Protein AF-A0AAV9Z5F2-F1 (afdb_monomer)

Secondary structure (DSSP, 8-state):
-HHHHHHHHHHHHHHHHHHH-EEEE-TTS-EEEE----------HHHHHHHTTB-GGGSSS--SSB---GGGTT-SS----B--HHHHHHHHHHHHT-SSHHHHHHHHHTTTB--PPPP----

Radius of gyration: 19.7 Å; Cα contacts (8 Å, |Δi|>4): 121; chains: 1; bounding box: 50×32×52 Å

Sequence (123 aa):
EIYQQVLEIIFEIIWRKASTGERVECGDAVDRILYPGFLIESLDFEEAWNFTCCRAGRAKHPCPRCLVSQDMLDSLQQLFPLRTTATMRAAINRARSAPNATQREKVLMDFGLHKRRRGSEAG

Organism: NCBI:txid2862362

Structure (mmCIF, N/CA/C/O backbone):
data_AF-A0AAV9Z5F2-F1
#
_entry.id   AF-A0AAV9Z5F2-F1
#
loop_
_atom_site.group_PDB
_atom_site.id
_atom_site.type_symbol
_atom_site.label_atom_id
_atom_site.label_alt_id
_atom_site.label_comp_id
_atom_site.label_asym_id
_atom_site.label_entity_id
_atom_site.label_seq_id
_atom_site.pdbx_PDB_ins_code
_atom_site.Cartn_x
_atom_site.Cartn_y
_atom_site.Cartn_z
_atom_site.occupancy
_atom_site.B_iso_or_equiv
_atom_site.auth_seq_id
_atom_site.auth_comp_id
_atom_site.auth_asym_id
_atom_site.auth_atom_id
_atom_site.pdbx_PDB_model_num
ATOM 1 N N . GLU A 1 1 ? 23.683 -7.563 0.898 1.00 50.72 1 GLU A N 1
ATOM 2 C CA . GLU A 1 1 ? 24.403 -8.033 -0.305 1.00 50.72 1 GLU A CA 1
ATOM 3 C C . GLU A 1 1 ? 23.732 -9.200 -1.023 1.00 50.72 1 GLU A C 1
ATOM 5 O O . GLU A 1 1 ? 23.238 -8.955 -2.111 1.00 50.72 1 GLU A O 1
ATOM 10 N N . ILE A 1 2 ? 23.602 -10.407 -0.449 1.00 57.78 2 ILE A N 1
ATOM 11 C CA . ILE A 1 2 ? 23.044 -11.580 -1.176 1.00 57.78 2 ILE A CA 1
ATOM 12 C C . ILE A 1 2 ? 21.650 -11.315 -1.782 1.00 57.78 2 ILE A C 1
ATOM 14 O O . ILE A 1 2 ? 21.397 -11.648 -2.934 1.00 57.78 2 ILE A O 1
ATOM 18 N N . TYR A 1 3 ? 20.749 -10.655 -1.047 1.00 42.38 3 TYR A N 1
ATOM 19 C CA . TYR A 1 3 ? 19.412 -10.331 -1.563 1.00 42.38 3 TYR A CA 1
ATOM 20 C C . TYR A 1 3 ? 19.433 -9.349 -2.744 1.00 42.38 3 TYR A C 1
ATOM 22 O O . TYR A 1 3 ? 18.638 -9.506 -3.660 1.00 42.38 3 TYR A O 1
ATOM 30 N N . GLN A 1 4 ? 20.346 -8.371 -2.760 1.00 51.53 4 GLN A N 1
ATOM 31 C CA . GLN A 1 4 ? 20.492 -7.447 -3.895 1.00 51.53 4 GLN A CA 1
ATOM 32 C C . GLN A 1 4 ? 21.038 -8.167 -5.132 1.00 51.53 4 GLN A C 1
ATOM 34 O O . GLN A 1 4 ? 20.516 -7.961 -6.220 1.00 51.53 4 GLN A O 1
ATOM 39 N N . GLN A 1 5 ? 21.987 -9.088 -4.952 1.00 65.62 5 GLN A N 1
ATOM 40 C CA . GLN A 1 5 ? 22.530 -9.907 -6.042 1.00 65.62 5 GLN A CA 1
ATOM 41 C C . GLN A 1 5 ? 21.468 -10.827 -6.667 1.00 65.62 5 GLN A C 1
ATOM 43 O O . GLN A 1 5 ? 21.428 -11.013 -7.878 1.00 65.62 5 GLN A O 1
ATOM 48 N N . VAL A 1 6 ? 20.550 -11.374 -5.862 1.00 72.38 6 VAL A N 1
ATOM 49 C CA . VAL A 1 6 ? 19.424 -12.170 -6.381 1.00 72.38 6 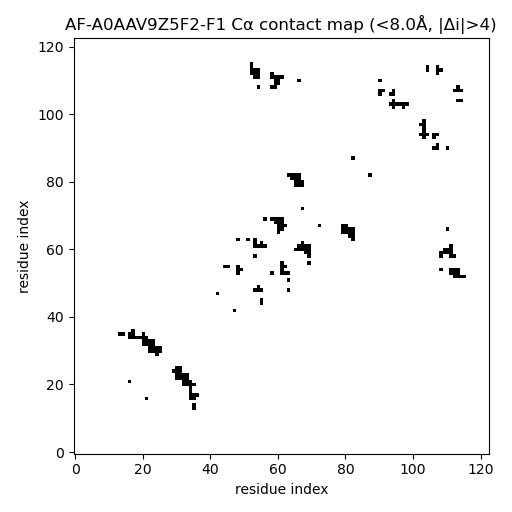VAL A CA 1
ATOM 50 C C . VAL A 1 6 ? 18.440 -11.303 -7.178 1.00 72.38 6 VAL A C 1
ATOM 52 O O . VAL A 1 6 ? 17.910 -11.756 -8.192 1.00 72.38 6 VAL A O 1
ATOM 55 N N . LEU A 1 7 ? 18.207 -10.053 -6.761 1.00 70.56 7 LEU A N 1
ATOM 56 C CA . LEU A 1 7 ? 17.336 -9.129 -7.495 1.00 70.56 7 LEU A CA 1
ATOM 57 C C . LEU A 1 7 ? 17.913 -8.742 -8.861 1.00 70.56 7 LEU A C 1
ATOM 59 O O . LEU A 1 7 ? 17.136 -8.590 -9.801 1.00 70.56 7 LEU A O 1
ATOM 63 N N . GLU A 1 8 ? 19.237 -8.633 -8.996 1.00 71.62 8 GLU A N 1
ATOM 64 C CA . GLU A 1 8 ? 19.891 -8.399 -10.293 1.00 71.62 8 GLU A CA 1
ATOM 65 C C . GLU A 1 8 ? 19.570 -9.517 -11.292 1.00 71.62 8 GLU A C 1
ATOM 67 O O . GLU A 1 8 ? 19.184 -9.232 -12.423 1.00 71.62 8 GLU A O 1
ATOM 72 N N . ILE A 1 9 ? 19.623 -10.779 -10.852 1.00 81.94 9 ILE A N 1
ATOM 73 C CA . ILE A 1 9 ? 19.295 -11.940 -11.694 1.00 81.94 9 ILE A CA 1
ATOM 74 C C . ILE A 1 9 ? 17.803 -11.955 -12.049 1.00 81.94 9 ILE A C 1
ATOM 76 O O . ILE A 1 9 ? 17.431 -12.148 -13.204 1.00 81.94 9 ILE A O 1
ATOM 80 N N . ILE A 1 10 ? 16.924 -11.737 -11.064 1.00 79.56 10 ILE A N 1
ATOM 81 C CA . ILE A 1 10 ? 15.468 -11.769 -11.283 1.00 79.56 10 ILE A CA 1
ATOM 82 C C . ILE A 1 10 ? 15.027 -10.649 -12.236 1.00 79.56 10 ILE A C 1
ATOM 84 O O . ILE A 1 10 ? 14.129 -10.852 -13.057 1.00 79.56 10 ILE A O 1
ATOM 88 N N . PHE A 1 11 ? 15.638 -9.467 -12.136 1.00 80.69 11 PHE A N 1
ATOM 89 C CA . PHE A 1 11 ? 15.228 -8.293 -12.901 1.00 80.69 11 PHE A CA 1
ATOM 90 C C . PHE A 1 11 ? 16.047 -8.027 -14.165 1.00 80.69 11 PHE A C 1
ATOM 92 O O . PHE A 1 11 ? 15.700 -7.095 -14.888 1.00 80.69 11 PHE A O 1
ATOM 99 N N . GLU A 1 12 ? 17.040 -8.850 -14.505 1.00 81.75 12 GLU A N 1
ATOM 100 C CA . GLU A 1 12 ? 17.903 -8.676 -15.685 1.00 81.75 12 GLU A CA 1
ATOM 101 C C . GLU A 1 12 ? 17.107 -8.426 -16.982 1.00 81.75 12 GLU A C 1
ATOM 103 O O . GLU A 1 12 ? 17.364 -7.477 -17.728 1.00 81.75 12 GLU A O 1
ATOM 108 N N . ILE A 1 13 ? 16.073 -9.237 -17.230 1.00 79.94 13 ILE A N 1
ATOM 109 C CA . ILE A 1 13 ? 15.218 -9.118 -18.423 1.00 79.94 13 ILE A CA 1
ATOM 110 C C . ILE A 1 13 ? 14.511 -7.760 -18.460 1.00 79.94 13 ILE A C 1
ATOM 112 O O . ILE A 1 13 ? 14.362 -7.155 -19.525 1.00 79.94 13 ILE A O 1
ATOM 116 N N . ILE A 1 14 ? 14.069 -7.292 -17.295 1.00 78.38 14 ILE A N 1
ATOM 117 C CA . ILE A 1 14 ? 13.317 -6.051 -17.160 1.00 78.38 14 ILE A CA 1
ATOM 118 C C . ILE A 1 14 ? 14.259 -4.860 -17.289 1.00 78.38 14 ILE A C 1
ATOM 120 O O . ILE A 1 14 ? 13.924 -3.926 -18.002 1.00 78.38 14 ILE A O 1
ATOM 124 N N . TRP A 1 15 ? 15.463 -4.928 -16.719 1.00 81.88 15 TRP A N 1
ATOM 125 C CA . TRP A 1 15 ? 16.510 -3.919 -16.897 1.00 81.88 15 TRP A CA 1
ATOM 126 C C . TRP A 1 15 ? 16.907 -3.751 -18.362 1.00 81.88 15 TRP A C 1
ATOM 128 O O . TRP A 1 15 ? 17.017 -2.628 -18.852 1.00 81.88 15 TRP A O 1
ATOM 138 N N . ARG A 1 16 ? 17.062 -4.858 -19.097 1.00 82.75 16 ARG A N 1
ATOM 139 C CA . ARG A 1 16 ? 17.347 -4.804 -20.535 1.00 82.75 16 ARG A CA 1
ATOM 140 C C . ARG A 1 16 ? 16.220 -4.123 -21.306 1.00 82.75 16 ARG A C 1
ATOM 142 O O . ARG A 1 16 ? 16.478 -3.266 -22.140 1.00 82.75 16 ARG A O 1
ATOM 149 N N . LYS A 1 17 ? 14.965 -4.469 -21.015 1.00 84.50 17 LYS A N 1
ATOM 150 C CA . LYS A 1 17 ? 13.811 -3.816 -21.651 1.00 84.50 17 LYS A CA 1
ATOM 151 C C . LYS A 1 17 ? 13.671 -2.355 -21.219 1.00 84.50 17 LYS A C 1
ATOM 153 O O . LYS A 1 17 ? 13.264 -1.534 -22.029 1.00 84.50 17 LYS A O 1
ATOM 158 N N . ALA A 1 18 ? 14.046 -2.011 -19.989 1.00 84.44 18 ALA A N 1
ATOM 159 C CA . ALA A 1 18 ? 14.043 -0.643 -19.480 1.00 84.44 18 ALA A CA 1
ATOM 160 C C . ALA A 1 18 ? 15.024 0.262 -20.236 1.00 84.44 18 ALA A C 1
ATOM 162 O O . ALA A 1 18 ? 14.756 1.450 -20.380 1.00 84.44 18 ALA A O 1
ATOM 163 N N . SER A 1 19 ? 16.139 -0.284 -20.735 1.00 83.31 19 SER A N 1
ATOM 164 C CA . SER A 1 19 ? 17.129 0.477 -21.504 1.00 83.31 19 SER A CA 1
ATOM 165 C C . SER A 1 19 ? 16.845 0.501 -23.007 1.00 83.31 19 SER A C 1
ATOM 167 O O . SER A 1 19 ? 17.044 1.532 -23.644 1.00 83.31 19 SER A O 1
ATOM 169 N N . THR A 1 20 ? 16.352 -0.596 -23.589 1.00 89.12 20 THR A N 1
ATOM 170 C CA . THR A 1 20 ? 16.106 -0.676 -25.042 1.00 89.12 20 THR A CA 1
ATOM 171 C C . THR A 1 20 ? 14.680 -0.315 -25.451 1.00 89.12 20 THR A C 1
ATOM 173 O O . THR A 1 20 ? 14.435 -0.025 -26.620 1.00 89.12 20 THR A O 1
ATOM 176 N N . GLY A 1 21 ? 13.740 -0.341 -24.508 1.00 87.81 21 GLY A N 1
ATOM 177 C CA . GLY A 1 21 ? 12.308 -0.256 -24.769 1.00 87.81 21 GLY A CA 1
ATOM 178 C C . GLY A 1 21 ? 11.745 -1.536 -25.396 1.00 87.81 21 GLY A C 1
ATOM 179 O O . GLY A 1 21 ? 12.478 -2.418 -25.854 1.00 87.81 21 GLY A O 1
ATOM 180 N N . GLU A 1 22 ? 10.419 -1.642 -25.413 1.00 89.00 22 GLU A N 1
ATOM 181 C CA . GLU A 1 22 ? 9.668 -2.702 -26.085 1.00 89.00 22 GLU A CA 1
ATOM 182 C C . GLU A 1 22 ? 8.494 -2.111 -26.865 1.00 89.00 22 GLU A C 1
ATOM 184 O O . GLU A 1 22 ? 7.763 -1.264 -26.353 1.00 89.00 22 GLU A O 1
ATOM 189 N N . ARG A 1 23 ? 8.305 -2.560 -28.112 1.00 91.69 23 ARG A N 1
ATOM 190 C CA . ARG A 1 23 ? 7.144 -2.170 -28.916 1.00 91.69 23 ARG A CA 1
ATOM 191 C C . ARG A 1 23 ? 5.904 -2.885 -28.390 1.00 91.69 23 ARG A C 1
ATOM 193 O O . ARG A 1 23 ? 5.855 -4.113 -28.405 1.00 91.69 23 ARG A O 1
ATOM 200 N N . VAL A 1 24 ? 4.907 -2.115 -27.979 1.00 91.50 24 VAL A N 1
ATOM 201 C CA . VAL A 1 24 ? 3.636 -2.612 -27.456 1.00 91.50 24 VAL A CA 1
ATOM 202 C C . VAL A 1 24 ? 2.494 -1.939 -28.207 1.00 91.50 24 VAL A C 1
ATOM 204 O O . VAL A 1 24 ? 2.434 -0.709 -28.286 1.00 91.50 24 VAL A O 1
ATOM 207 N N . GLU A 1 25 ? 1.580 -2.756 -28.723 1.00 94.75 25 GLU A N 1
ATOM 208 C CA . GLU A 1 25 ? 0.298 -2.286 -29.239 1.00 94.75 25 GLU A CA 1
ATOM 209 C C . GLU A 1 25 ? -0.575 -1.877 -28.048 1.00 94.75 25 GLU A C 1
ATOM 211 O O . GLU A 1 25 ? -0.895 -2.683 -27.169 1.00 94.75 25 GLU A O 1
ATOM 216 N N . CYS A 1 26 ? -0.892 -0.588 -27.962 1.00 90.81 26 CYS A N 1
ATOM 217 C CA . CYS A 1 26 ? -1.672 -0.039 -26.861 1.00 90.81 26 CYS A CA 1
ATOM 218 C C . CYS A 1 26 ? -3.182 -0.242 -27.092 1.00 90.81 26 CYS A C 1
ATOM 220 O O . CYS A 1 26 ? -3.625 -0.551 -28.194 1.00 90.81 26 CYS A O 1
ATOM 222 N N . GLY A 1 27 ? -4.003 -0.028 -26.056 1.00 88.19 27 GLY A N 1
ATOM 223 C CA . GLY A 1 27 ? -5.464 -0.214 -26.135 1.00 88.19 27 GLY A CA 1
ATOM 224 C C . GLY A 1 27 ? -6.201 0.707 -27.121 1.00 88.19 27 GLY A C 1
ATOM 225 O O . GLY A 1 27 ? -7.389 0.519 -27.357 1.00 88.19 27 GLY A O 1
ATOM 226 N N . ASP A 1 28 ? -5.507 1.690 -27.691 1.00 93.94 28 ASP A N 1
ATOM 227 C CA . ASP A 1 28 ? -5.954 2.580 -28.764 1.00 93.94 28 ASP A CA 1
ATOM 228 C C . ASP A 1 28 ? -5.444 2.156 -30.158 1.00 93.94 28 ASP A C 1
ATOM 230 O O . ASP A 1 28 ? -5.524 2.945 -31.095 1.00 93.94 28 ASP A O 1
ATOM 234 N N . ALA A 1 29 ? -4.924 0.929 -30.299 1.00 92.06 29 ALA A N 1
ATOM 235 C CA . ALA A 1 29 ? -4.353 0.368 -31.531 1.00 92.06 29 ALA A CA 1
ATOM 236 C C . ALA A 1 29 ? -3.157 1.160 -32.099 1.00 92.06 29 ALA A C 1
ATOM 238 O O . ALA A 1 29 ? -2.831 1.065 -33.283 1.00 92.06 29 ALA A O 1
ATOM 239 N N . VAL A 1 30 ? -2.489 1.952 -31.255 1.00 94.69 30 VAL A N 1
ATOM 240 C CA . VAL A 1 30 ? -1.255 2.657 -31.607 1.00 94.69 30 VAL A CA 1
ATOM 241 C C . VAL A 1 30 ? -0.066 1.912 -31.014 1.00 94.69 30 VAL A C 1
ATOM 243 O O . VAL A 1 30 ? 0.004 1.682 -29.803 1.00 94.69 30 VAL A O 1
ATOM 246 N N . ASP A 1 31 ? 0.902 1.587 -31.865 1.00 94.88 31 ASP A N 1
ATOM 247 C CA . ASP A 1 31 ? 2.183 1.040 -31.432 1.00 94.88 31 ASP A CA 1
ATOM 248 C C . ASP A 1 31 ? 3.016 2.114 -30.734 1.00 94.88 31 ASP A C 1
ATOM 250 O O . ASP A 1 31 ? 3.303 3.176 -31.295 1.00 94.88 31 ASP A O 1
ATOM 254 N N . ARG A 1 32 ? 3.455 1.820 -29.510 1.00 93.25 32 ARG A N 1
ATOM 255 C CA . ARG A 1 32 ? 4.378 2.673 -28.755 1.00 93.25 32 ARG A CA 1
ATOM 256 C C . ARG A 1 32 ? 5.572 1.867 -28.275 1.00 93.25 32 ARG A C 1
ATOM 258 O O . ARG A 1 32 ? 5.457 0.677 -28.001 1.00 93.25 32 ARG A O 1
ATOM 265 N N . ILE A 1 33 ? 6.719 2.529 -28.149 1.00 93.44 33 ILE A N 1
ATOM 266 C CA . ILE A 1 33 ? 7.876 1.963 -27.454 1.00 93.44 33 ILE A CA 1
ATOM 267 C C . ILE A 1 33 ? 7.720 2.303 -25.975 1.00 93.44 33 ILE A C 1
ATOM 269 O O . ILE A 1 33 ? 7.757 3.473 -25.596 1.00 93.44 33 ILE A O 1
ATOM 273 N N . LEU A 1 34 ? 7.505 1.283 -25.149 1.00 88.88 34 LEU A N 1
ATOM 274 C CA . LEU A 1 34 ? 7.387 1.415 -23.704 1.00 88.88 34 LEU A CA 1
ATOM 275 C C . LEU A 1 34 ? 8.687 0.975 -23.039 1.00 88.88 34 LEU A C 1
ATOM 277 O O . LEU A 1 34 ? 9.240 -0.075 -23.360 1.00 88.88 34 LEU A O 1
ATOM 281 N N . TYR A 1 35 ? 9.149 1.767 -22.081 1.00 88.44 35 TYR A N 1
ATOM 282 C CA . TYR A 1 35 ? 10.313 1.459 -21.261 1.00 88.44 35 TYR A CA 1
ATOM 283 C C . TYR A 1 35 ? 9.802 1.039 -19.878 1.00 88.44 35 TYR A C 1
ATOM 285 O O . TYR A 1 35 ? 9.288 1.890 -19.147 1.00 88.44 35 TYR A O 1
ATOM 293 N N . PRO A 1 36 ? 9.850 -0.256 -19.513 1.00 81.12 36 PRO A N 1
ATOM 294 C CA . PRO A 1 36 ? 9.409 -0.694 -18.198 1.00 81.12 36 PRO A CA 1
ATOM 295 C C . PRO A 1 36 ? 10.315 -0.089 -17.124 1.00 81.12 36 PRO A C 1
ATOM 297 O O . PRO A 1 36 ? 11.510 -0.354 -17.091 1.00 81.12 36 PRO A O 1
ATOM 300 N N . GLY A 1 37 ? 9.741 0.718 -16.237 1.00 72.25 37 GLY A N 1
ATOM 301 C CA . GLY A 1 37 ? 10.417 1.251 -15.058 1.00 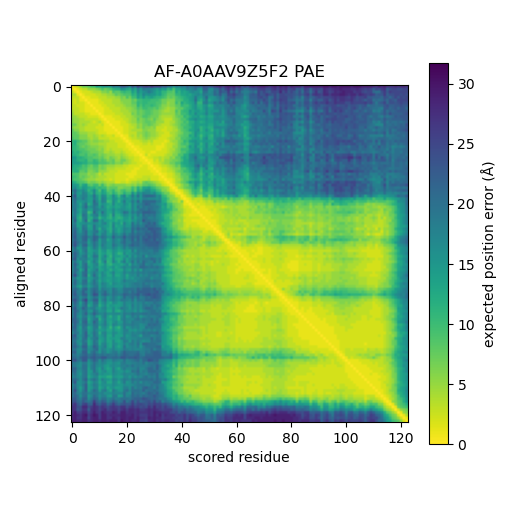72.25 37 GLY A CA 1
ATOM 302 C C . GLY A 1 37 ? 9.763 0.724 -13.788 1.00 72.25 37 GLY A C 1
ATOM 303 O O . GLY A 1 37 ? 8.536 0.656 -13.701 1.00 72.25 37 GLY A O 1
ATOM 304 N N . PHE A 1 38 ? 10.570 0.369 -12.789 1.00 67.19 38 PHE A N 1
ATOM 305 C CA . PHE A 1 38 ? 10.072 0.168 -11.433 1.00 67.19 38 PHE A CA 1
ATOM 306 C C . PHE A 1 38 ? 10.155 1.489 -10.680 1.00 67.19 38 PHE A C 1
ATOM 308 O O . PHE A 1 38 ? 11.246 1.991 -10.421 1.00 67.19 38 PHE A O 1
ATOM 315 N N . LEU A 1 39 ? 9.006 2.025 -10.282 1.00 57.59 39 LEU A N 1
ATOM 316 C CA . LEU A 1 39 ? 8.955 3.042 -9.241 1.00 57.59 39 LEU A CA 1
ATOM 317 C C . LEU A 1 39 ? 9.138 2.321 -7.901 1.00 57.59 39 LEU A C 1
ATOM 319 O O . LEU A 1 39 ? 8.171 1.889 -7.273 1.00 57.59 39 LEU A O 1
ATOM 323 N N . ILE A 1 40 ? 10.393 2.115 -7.492 1.00 62.81 40 ILE A N 1
ATOM 324 C CA . ILE A 1 40 ? 10.688 1.831 -6.085 1.00 62.81 40 ILE A CA 1
ATOM 325 C C . ILE A 1 40 ? 10.573 3.172 -5.379 1.00 62.81 40 ILE A C 1
ATOM 327 O O . ILE A 1 40 ? 11.532 3.931 -5.277 1.00 62.81 40 ILE A O 1
ATOM 331 N N . GLU A 1 41 ? 9.355 3.478 -4.960 1.00 59.34 41 GLU A N 1
ATOM 332 C CA . GLU A 1 41 ? 9.072 4.669 -4.185 1.00 59.34 41 GLU A CA 1
ATOM 333 C C . GLU A 1 41 ? 9.742 4.498 -2.812 1.00 59.34 41 GLU A C 1
ATOM 335 O O . GLU A 1 41 ? 9.243 3.786 -1.936 1.00 59.34 41 GLU A O 1
ATOM 340 N N . SER A 1 42 ? 10.925 5.098 -2.648 1.00 71.38 42 SER A N 1
ATOM 341 C CA . SER A 1 42 ? 11.621 5.227 -1.363 1.00 71.38 42 SER A CA 1
ATOM 342 C C . SER A 1 42 ? 10.928 6.305 -0.536 1.00 71.38 42 SER A C 1
ATOM 344 O O . SER A 1 42 ? 11.507 7.347 -0.240 1.00 71.38 42 SER A O 1
ATOM 346 N N . LEU A 1 43 ? 9.665 6.049 -0.217 1.00 74.75 43 LEU A N 1
ATOM 347 C CA . LEU A 1 43 ? 8.830 6.984 0.509 1.00 74.75 43 LEU A CA 1
ATOM 348 C C . LEU A 1 43 ? 9.290 7.036 1.953 1.00 74.75 43 LEU A C 1
ATOM 350 O O . LEU A 1 43 ? 9.428 5.995 2.611 1.00 74.75 43 LEU A O 1
ATOM 354 N N . ASP A 1 44 ? 9.467 8.248 2.460 1.00 81.00 44 ASP A N 1
ATOM 355 C CA . ASP A 1 44 ? 9.511 8.415 3.899 1.00 81.00 44 ASP A CA 1
ATOM 356 C C . ASP A 1 44 ? 8.147 8.049 4.519 1.00 81.00 44 ASP A C 1
ATOM 358 O O . ASP A 1 44 ? 7.165 7.719 3.840 1.00 81.00 44 ASP A O 1
ATOM 362 N N . PHE A 1 45 ? 8.075 8.059 5.848 1.00 74.56 45 PHE A N 1
ATOM 363 C CA . PHE A 1 45 ? 6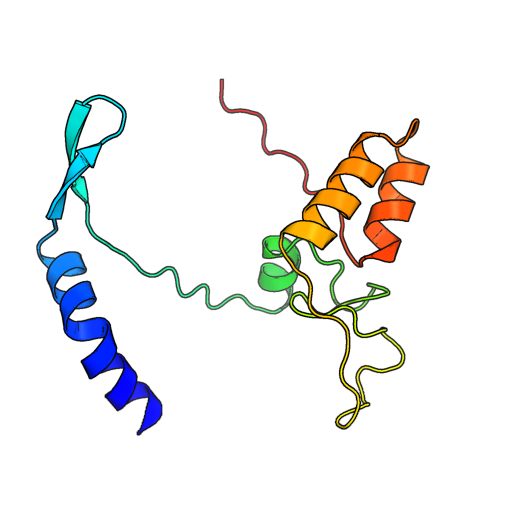.838 7.702 6.531 1.00 74.56 45 PHE A CA 1
ATOM 364 C C . PHE A 1 45 ? 5.654 8.570 6.081 1.00 74.56 45 PHE A C 1
ATOM 366 O O . PHE A 1 45 ? 4.555 8.031 5.918 1.00 74.56 45 PHE A O 1
ATOM 373 N N . GLU A 1 46 ? 5.862 9.877 5.880 1.00 77.44 46 GLU A N 1
ATOM 374 C CA . GLU A 1 46 ? 4.799 10.816 5.534 1.00 77.44 46 GLU A CA 1
ATOM 375 C C . GLU A 1 46 ? 4.242 10.562 4.138 1.00 77.44 46 GLU A C 1
ATOM 377 O O . GLU A 1 46 ? 3.026 10.460 3.923 1.00 77.44 46 GLU A O 1
ATOM 382 N N . GLU A 1 47 ? 5.148 10.386 3.193 1.00 76.81 47 GLU A N 1
ATOM 383 C CA . GLU A 1 47 ? 4.810 10.078 1.820 1.00 76.81 47 GLU A CA 1
ATOM 384 C C . GLU A 1 47 ? 4.140 8.700 1.710 1.00 76.81 47 GLU A C 1
ATOM 386 O O . GLU A 1 47 ? 3.144 8.552 0.998 1.00 76.81 47 GLU A O 1
ATOM 391 N N . ALA A 1 48 ? 4.591 7.703 2.479 1.00 78.00 48 ALA A N 1
ATOM 392 C CA . ALA A 1 48 ? 4.044 6.348 2.447 1.00 78.00 48 ALA A CA 1
ATOM 393 C C . ALA A 1 48 ? 2.585 6.281 2.92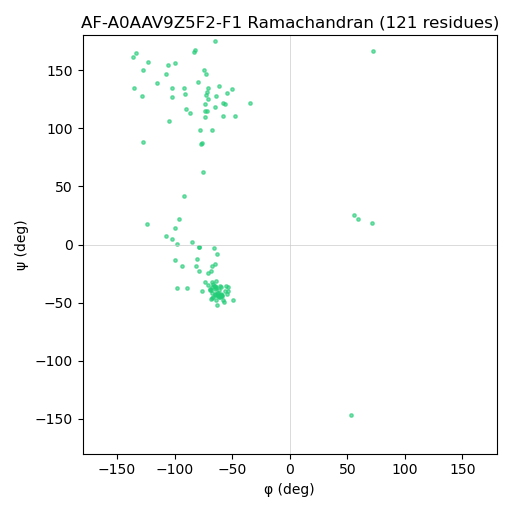0 1.00 78.00 48 ALA A C 1
ATOM 395 O O . ALA A 1 48 ? 1.752 5.592 2.310 1.00 78.00 48 ALA A O 1
ATOM 396 N N . TRP A 1 49 ? 2.227 6.988 3.999 1.00 79.69 49 TRP A N 1
ATOM 397 C CA . TRP A 1 49 ? 0.838 6.981 4.468 1.00 79.69 49 TRP A CA 1
ATOM 398 C C . TRP A 1 49 ? -0.081 7.801 3.557 1.00 79.69 49 TRP A C 1
ATOM 400 O O . TRP A 1 49 ? -1.235 7.407 3.357 1.00 79.69 49 TRP A O 1
ATOM 410 N N . ASN A 1 50 ? 0.428 8.873 2.941 1.00 78.12 50 ASN A N 1
ATOM 411 C CA . ASN A 1 50 ? -0.287 9.622 1.908 1.00 78.12 50 ASN A CA 1
ATOM 412 C C . ASN A 1 50 ? -0.540 8.759 0.662 1.00 78.12 50 ASN A C 1
ATOM 414 O O . ASN A 1 50 ? -1.676 8.668 0.187 1.00 78.12 50 ASN A O 1
ATOM 418 N N . PHE A 1 51 ? 0.489 8.064 0.172 1.00 79.12 51 PHE A N 1
ATOM 419 C CA . PHE A 1 51 ? 0.417 7.186 -0.997 1.00 79.12 51 PHE A CA 1
ATOM 420 C C . PHE A 1 51 ? -0.591 6.049 -0.800 1.00 79.12 51 PHE A C 1
ATOM 422 O O . PHE A 1 51 ? -1.437 5.782 -1.655 1.00 79.12 51 PHE A O 1
ATOM 429 N N . THR A 1 52 ? -0.566 5.420 0.376 1.00 81.44 52 THR A N 1
ATOM 430 C CA . THR A 1 52 ? -1.449 4.294 0.719 1.00 81.44 52 THR A CA 1
ATOM 431 C C . THR A 1 52 ? -2.824 4.716 1.242 1.00 81.44 52 THR A C 1
ATOM 433 O O . THR A 1 52 ? -3.637 3.858 1.593 1.00 81.44 52 THR A O 1
ATOM 436 N N . CYS A 1 53 ? -3.111 6.022 1.298 1.00 82.75 53 CYS A N 1
ATOM 437 C CA . CYS A 1 53 ? -4.337 6.584 1.871 1.00 82.75 53 CYS A CA 1
ATOM 438 C C . CYS A 1 53 ? -4.601 6.155 3.333 1.00 82.75 53 CYS A C 1
ATOM 440 O O . CYS A 1 53 ? -5.752 6.135 3.781 1.00 82.75 53 CYS A O 1
ATOM 442 N N . CYS A 1 54 ? -3.555 5.805 4.087 1.00 85.12 54 CYS A N 1
ATOM 443 C CA . CYS A 1 54 ? -3.640 5.446 5.505 1.00 85.12 54 CYS A CA 1
ATOM 444 C C . CYS A 1 54 ? -3.632 6.704 6.386 1.00 85.12 54 CYS A C 1
ATOM 446 O O . CYS A 1 54 ? -3.319 7.789 5.920 1.00 85.12 54 CYS A O 1
ATOM 448 N N . ARG A 1 55 ? -3.995 6.609 7.668 1.00 84.62 55 ARG A N 1
ATOM 449 C CA . ARG A 1 55 ? -3.961 7.747 8.619 1.00 84.62 55 ARG A CA 1
ATOM 450 C C . ARG A 1 55 ? -2.698 7.817 9.480 1.00 84.62 55 ARG A C 1
ATOM 452 O O . ARG A 1 55 ? -2.721 8.430 10.550 1.00 84.62 55 ARG A O 1
ATOM 459 N N . ALA A 1 56 ? -1.613 7.192 9.026 1.00 80.44 56 ALA A N 1
ATOM 460 C CA . ALA A 1 56 ? -0.346 7.159 9.752 1.00 80.44 56 ALA A CA 1
ATOM 461 C C . ALA A 1 56 ? -0.526 6.660 11.204 1.00 80.44 56 ALA A C 1
ATOM 463 O O . ALA A 1 56 ? -1.415 5.858 11.493 1.00 80.44 56 ALA A O 1
ATOM 464 N N . GLY A 1 57 ? 0.278 7.179 12.136 1.00 78.00 57 GLY A N 1
ATOM 465 C CA . GLY A 1 57 ? 0.247 6.819 13.557 1.00 78.00 57 GLY A CA 1
ATOM 466 C C . GLY A 1 57 ? -1.026 7.208 14.322 1.00 78.00 57 GLY A C 1
ATOM 467 O O . GLY A 1 57 ? -1.125 6.891 15.498 1.00 78.00 57 GLY A O 1
ATOM 468 N N . ARG A 1 58 ? -2.004 7.888 13.700 1.00 81.50 58 ARG A N 1
ATOM 469 C CA . ARG A 1 58 ? -3.310 8.210 14.321 1.00 81.50 58 ARG A CA 1
ATOM 470 C C . ARG A 1 58 ? -4.445 7.303 13.838 1.00 81.50 58 ARG A C 1
ATOM 472 O O . ARG A 1 58 ? -5.614 7.548 14.135 1.00 81.50 58 ARG A O 1
ATOM 479 N N . ALA A 1 59 ? -4.132 6.304 13.020 1.00 87.75 59 ALA A N 1
ATOM 480 C CA . ALA A 1 59 ? -5.110 5.357 12.515 1.00 87.75 59 ALA A CA 1
ATOM 481 C C . ALA A 1 59 ? -5.421 4.285 13.564 1.00 87.75 59 ALA A C 1
ATOM 483 O O . ALA A 1 59 ? -4.498 3.706 14.124 1.00 87.75 59 ALA A O 1
ATOM 484 N N . LYS A 1 60 ? -6.697 3.893 13.688 1.00 89.94 60 LYS A N 1
ATOM 485 C CA . LYS A 1 60 ? -7.070 2.651 14.394 1.00 89.94 60 LYS A CA 1
ATOM 486 C C . LYS A 1 60 ? -6.342 1.431 13.824 1.00 89.94 60 LYS A C 1
ATOM 488 O O . LYS A 1 60 ? -5.980 0.533 14.569 1.00 89.94 60 LYS A O 1
ATOM 493 N N . HIS A 1 61 ? -6.126 1.430 12.504 1.00 92.81 61 HIS A N 1
ATOM 494 C CA . HIS A 1 61 ? -5.378 0.403 11.783 1.00 92.81 61 HIS A CA 1
ATOM 495 C C . HIS A 1 61 ? -4.283 1.037 10.914 1.00 92.81 61 HIS A C 1
ATOM 497 O O . HIS A 1 61 ? -4.543 1.374 9.753 1.00 92.81 61 HIS A O 1
ATOM 503 N N . PRO A 1 62 ? -3.076 1.263 11.458 1.00 89.12 62 PRO A N 1
ATOM 504 C CA . PRO A 1 62 ? -2.051 2.076 10.799 1.00 89.12 62 PRO A CA 1
ATOM 505 C C . PRO A 1 62 ? -1.291 1.346 9.692 1.00 89.12 62 PRO A C 1
ATOM 507 O O . PRO A 1 62 ? -0.764 1.993 8.791 1.00 89.12 62 PRO A O 1
ATOM 510 N N . CYS A 1 63 ? -1.251 0.013 9.709 1.00 88.38 63 CYS A N 1
ATOM 511 C CA . CYS A 1 63 ? -0.514 -0.746 8.707 1.00 88.38 63 CYS A CA 1
ATOM 512 C C . CYS A 1 63 ? -1.224 -0.712 7.340 1.00 88.38 63 CYS A C 1
ATOM 514 O O . CYS A 1 63 ? -2.394 -1.086 7.257 1.00 88.38 63 CYS A O 1
ATOM 516 N N . PRO A 1 64 ? -0.537 -0.368 6.234 1.00 87.56 64 PRO A N 1
ATOM 517 C CA . PRO A 1 64 ? -1.117 -0.424 4.893 1.00 87.56 64 PRO A CA 1
ATOM 518 C C . PRO A 1 64 ? -1.422 -1.848 4.406 1.00 87.56 64 PRO A C 1
ATOM 520 O O . PRO A 1 64 ? -2.211 -2.021 3.479 1.00 87.56 64 PRO A O 1
ATOM 523 N N . ARG A 1 65 ? -0.819 -2.867 5.030 1.00 89.38 65 ARG A N 1
ATOM 524 C CA . ARG A 1 65 ? -0.891 -4.275 4.616 1.00 89.38 65 ARG A CA 1
ATOM 525 C C . ARG A 1 65 ? -1.924 -5.091 5.393 1.00 89.38 65 ARG A C 1
ATOM 527 O O . ARG A 1 65 ? -2.571 -5.960 4.811 1.00 89.38 65 ARG A O 1
ATOM 534 N N . CYS A 1 66 ? -2.085 -4.842 6.689 1.00 91.44 66 CYS A N 1
ATOM 535 C CA . CYS A 1 66 ? -2.975 -5.612 7.559 1.00 91.44 66 CYS A CA 1
ATOM 536 C C . CYS A 1 66 ? -3.848 -4.710 8.437 1.00 91.44 66 CYS A C 1
ATOM 538 O O . CYS A 1 66 ? -3.601 -3.516 8.584 1.00 91.44 66 CYS A O 1
ATOM 540 N N . LEU A 1 67 ? -4.888 -5.292 9.025 1.00 92.38 67 LEU A N 1
ATOM 541 C CA . LEU A 1 67 ? -5.809 -4.630 9.948 1.00 92.38 67 LEU A CA 1
ATOM 542 C C . LEU A 1 67 ? -5.357 -4.789 11.408 1.00 92.38 67 LEU A C 1
ATOM 544 O O . LEU A 1 67 ? -6.171 -5.047 12.290 1.00 92.38 67 LEU A O 1
ATOM 548 N N . VAL A 1 68 ? -4.053 -4.651 11.670 1.00 93.00 68 VAL A N 1
ATOM 549 C CA . VAL A 1 68 ? -3.527 -4.581 13.045 1.00 93.00 68 VAL A CA 1
ATOM 550 C C . VAL A 1 68 ? -4.108 -3.366 13.756 1.00 93.00 68 VAL A C 1
ATOM 552 O O . VAL A 1 68 ? -4.228 -2.307 13.143 1.00 93.00 68 VAL A O 1
ATOM 555 N N . SER A 1 69 ? -4.534 -3.523 15.009 1.00 91.81 69 SER A N 1
ATOM 556 C CA . SER A 1 69 ? -4.987 -2.391 15.825 1.00 91.81 69 SER A CA 1
ATOM 557 C C . SER A 1 69 ? -3.792 -1.557 16.281 1.00 91.81 69 SER A C 1
ATOM 559 O O . SER A 1 69 ? -2.715 -2.105 16.507 1.00 91.81 69 SER A O 1
ATOM 561 N N . GLN A 1 70 ? -3.985 -0.254 16.469 1.00 90.38 70 GLN A N 1
ATOM 562 C CA . GLN A 1 70 ? -2.973 0.639 17.033 1.00 90.38 70 GLN A CA 1
ATOM 563 C C . GLN A 1 70 ? -2.436 0.141 18.386 1.00 90.38 70 GLN A C 1
ATOM 565 O O . GLN A 1 70 ? -1.239 0.238 18.636 1.00 90.38 70 GLN A O 1
ATOM 570 N N . ASP A 1 71 ? -3.297 -0.456 19.209 1.00 91.94 71 ASP A N 1
ATOM 571 C CA . ASP A 1 71 ? -2.945 -0.953 20.547 1.00 91.94 71 ASP A CA 1
ATOM 572 C C . ASP A 1 71 ? -2.205 -2.300 20.535 1.00 91.94 71 ASP A C 1
ATOM 574 O O . ASP A 1 71 ? -1.861 -2.814 21.589 1.00 91.94 71 ASP A O 1
ATOM 578 N N . MET A 1 72 ? -2.006 -2.897 19.355 1.00 91.62 72 MET A N 1
ATOM 579 C CA . MET A 1 72 ? -1.439 -4.242 19.196 1.00 91.62 72 MET A CA 1
ATOM 580 C C . MET A 1 72 ? -0.204 -4.249 18.286 1.00 91.62 72 MET A C 1
ATOM 582 O O . MET A 1 72 ? 0.162 -5.291 17.742 1.00 91.62 72 MET A O 1
ATOM 586 N N . LEU A 1 73 ? 0.412 -3.084 18.055 1.00 88.88 73 LEU A N 1
ATOM 587 C CA . LEU A 1 73 ? 1.580 -2.949 17.173 1.00 88.88 73 LEU A CA 1
ATOM 588 C C . LEU A 1 73 ? 2.843 -3.615 17.728 1.00 88.88 73 LEU A C 1
ATOM 590 O O . LEU A 1 73 ? 3.740 -3.954 16.962 1.00 88.88 73 LEU A O 1
ATOM 594 N N . ASP A 1 74 ? 2.906 -3.802 19.040 1.00 90.38 74 ASP A N 1
ATOM 595 C CA . ASP A 1 74 ? 3.957 -4.516 19.763 1.00 90.38 74 ASP A CA 1
ATOM 596 C C . ASP A 1 74 ? 3.786 -6.047 19.716 1.00 90.38 74 ASP A C 1
ATOM 598 O O . ASP A 1 74 ? 4.711 -6.793 20.042 1.00 90.38 74 ASP A O 1
ATOM 602 N N . SER A 1 75 ? 2.627 -6.538 19.268 1.00 89.75 75 SER A N 1
ATOM 603 C CA . SER A 1 75 ? 2.333 -7.969 19.199 1.00 89.75 75 SER A CA 1
ATOM 604 C C . SER A 1 75 ? 3.012 -8.632 17.996 1.00 89.75 75 SER A C 1
ATOM 606 O O . SER A 1 75 ? 2.513 -8.607 16.871 1.00 89.75 75 SER A O 1
ATOM 608 N N . LEU A 1 76 ? 4.157 -9.275 18.242 1.00 85.69 76 LEU A N 1
ATOM 609 C CA . LEU A 1 76 ? 4.957 -9.952 17.208 1.00 85.69 76 LEU A CA 1
ATOM 610 C C . LEU A 1 76 ? 4.457 -11.358 16.839 1.00 85.69 76 LEU A C 1
ATOM 612 O O . LEU A 1 76 ? 4.841 -11.897 15.804 1.00 85.69 76 LEU A O 1
ATOM 616 N N . GLN A 1 77 ? 3.635 -11.974 17.688 1.00 90.75 77 GLN A N 1
ATOM 617 C CA . GLN A 1 77 ? 3.183 -13.362 17.514 1.00 90.75 77 GLN A CA 1
ATOM 618 C C . GLN A 1 77 ? 1.781 -13.464 16.908 1.00 90.75 77 GLN A C 1
ATOM 620 O O . GLN A 1 77 ? 1.358 -14.541 16.489 1.00 90.75 77 GLN A O 1
ATOM 625 N N . GLN A 1 78 ? 1.044 -12.355 16.863 1.00 90.50 78 GLN A N 1
ATOM 626 C CA . GLN A 1 78 ? -0.335 -12.351 16.409 1.00 90.50 78 GLN A CA 1
ATOM 627 C C . GLN A 1 78 ? -0.430 -12.076 14.910 1.00 90.50 78 GLN A C 1
ATOM 629 O O . GLN A 1 78 ? 0.183 -11.157 14.370 1.00 90.50 78 GLN A O 1
ATOM 634 N N . LEU A 1 79 ? -1.260 -12.866 14.234 1.00 91.75 79 LEU A N 1
ATOM 635 C CA . LEU A 1 79 ? -1.605 -12.636 12.840 1.00 91.75 79 LEU A CA 1
ATOM 636 C C . LEU A 1 79 ? -2.848 -11.754 12.760 1.00 91.75 79 LEU A C 1
ATOM 638 O O . LEU A 1 79 ? -3.876 -12.041 13.374 1.00 91.75 79 LEU A O 1
ATOM 642 N N . PHE A 1 80 ? -2.758 -10.695 11.961 1.00 93.12 80 PHE A N 1
ATOM 643 C CA . PHE A 1 80 ? -3.869 -9.786 11.700 1.00 93.12 80 PHE A CA 1
ATOM 644 C C . PHE A 1 80 ? -4.406 -9.993 10.284 1.00 93.12 80 PHE A C 1
ATOM 646 O O . PHE A 1 80 ? -3.620 -10.263 9.368 1.00 93.12 80 PHE A O 1
ATOM 653 N N . PRO A 1 81 ? -5.723 -9.827 10.061 1.00 93.94 81 PRO A N 1
ATOM 654 C CA . PRO A 1 81 ? -6.305 -9.956 8.733 1.00 93.94 81 PRO A CA 1
ATOM 655 C C . PRO A 1 81 ? -5.609 -9.041 7.724 1.00 93.94 81 PRO A C 1
ATOM 657 O O . PRO A 1 81 ? -5.437 -7.843 7.963 1.00 93.94 81 PRO A O 1
ATOM 660 N N . LEU A 1 82 ? -5.211 -9.602 6.585 1.00 94.56 82 LEU A N 1
ATOM 661 C CA . LEU A 1 82 ? -4.620 -8.825 5.502 1.00 94.56 82 LEU A CA 1
ATOM 662 C C . LEU A 1 82 ? -5.686 -7.982 4.803 1.00 94.56 82 LEU A C 1
ATOM 664 O O . LEU A 1 82 ? -6.834 -8.401 4.631 1.00 94.56 82 LEU A O 1
ATOM 668 N N . ARG A 1 83 ? -5.282 -6.802 4.334 1.00 92.06 83 ARG A N 1
ATOM 669 C CA . ARG A 1 83 ? -6.105 -6.008 3.427 1.00 92.06 83 ARG A CA 1
ATOM 670 C C . ARG A 1 83 ? -6.080 -6.672 2.059 1.00 92.06 83 ARG A C 1
ATOM 672 O O . ARG A 1 83 ? -5.046 -6.744 1.406 1.00 92.06 83 ARG A O 1
ATOM 679 N N . THR A 1 84 ? -7.233 -7.160 1.628 1.00 93.62 84 THR A N 1
ATOM 680 C CA . THR A 1 84 ? -7.407 -7.732 0.289 1.00 93.62 84 THR A CA 1
ATOM 681 C C . THR A 1 84 ? -8.187 -6.769 -0.591 1.00 93.62 84 THR A C 1
ATOM 683 O O . THR A 1 84 ? -9.023 -6.004 -0.101 1.00 93.62 84 THR A O 1
ATOM 686 N N . THR A 1 85 ? -7.995 -6.853 -1.907 1.00 91.44 85 THR A N 1
ATOM 687 C CA . THR A 1 85 ? -8.749 -6.044 -2.874 1.00 91.44 85 THR A CA 1
ATOM 688 C C . THR A 1 85 ? -10.259 -6.178 -2.681 1.00 91.44 85 THR A C 1
ATOM 690 O O . THR A 1 85 ? -10.974 -5.181 -2.742 1.00 91.44 85 THR A O 1
ATOM 693 N N . ALA A 1 86 ? -10.753 -7.387 -2.393 1.00 93.12 86 ALA A N 1
ATOM 694 C CA . ALA A 1 86 ? -12.171 -7.633 -2.143 1.00 93.12 86 ALA A CA 1
ATOM 695 C C . ALA A 1 86 ? -12.675 -6.881 -0.898 1.00 93.12 86 ALA A C 1
ATOM 697 O O . ALA A 1 86 ? -13.642 -6.121 -0.983 1.00 93.12 86 ALA A O 1
ATOM 698 N N . THR A 1 87 ? -11.984 -7.031 0.237 1.00 92.75 87 THR A N 1
ATOM 699 C CA . THR A 1 87 ? -12.369 -6.374 1.501 1.00 92.75 87 THR A CA 1
ATOM 700 C C . THR A 1 87 ? -12.306 -4.850 1.405 1.00 92.75 87 THR A C 1
ATOM 702 O O . THR A 1 87 ? -13.241 -4.163 1.815 1.00 92.75 87 THR A O 1
ATOM 705 N N . MET A 1 88 ? -11.247 -4.306 0.801 1.00 92.56 88 MET A N 1
ATOM 706 C CA . MET A 1 88 ? -11.072 -2.859 0.675 1.00 92.56 88 MET A CA 1
ATOM 707 C C . MET A 1 88 ? -12.060 -2.255 -0.324 1.00 92.56 88 MET A C 1
ATOM 709 O O . MET A 1 88 ? -12.590 -1.172 -0.080 1.00 92.56 88 MET A O 1
ATOM 713 N N . ARG A 1 89 ? -12.402 -2.970 -1.404 1.00 93.44 89 ARG A N 1
ATOM 714 C CA . ARG A 1 89 ? -13.469 -2.550 -2.323 1.00 93.44 89 ARG A CA 1
ATOM 715 C C . ARG A 1 89 ? -14.817 -2.467 -1.608 1.00 93.44 89 ARG A C 1
ATOM 717 O O . ARG A 1 89 ? -15.531 -1.484 -1.790 1.00 93.44 89 ARG A O 1
ATOM 724 N N . ALA A 1 90 ? -15.144 -3.446 -0.765 1.00 93.62 90 ALA A N 1
ATOM 725 C CA . ALA A 1 90 ? -16.360 -3.412 0.043 1.00 93.62 90 ALA A CA 1
ATOM 726 C C . ALA A 1 90 ? -16.367 -2.223 1.022 1.00 93.62 90 ALA A C 1
ATOM 728 O O . ALA A 1 90 ? -17.363 -1.502 1.097 1.00 93.62 90 ALA A O 1
ATOM 729 N N . ALA A 1 91 ? -15.249 -1.959 1.707 1.00 91.81 91 ALA A N 1
ATOM 730 C CA . ALA A 1 91 ? -15.106 -0.814 2.609 1.00 91.81 91 ALA A CA 1
ATOM 731 C C . ALA A 1 91 ? -15.279 0.532 1.882 1.00 91.81 91 ALA A C 1
ATOM 733 O O . ALA A 1 91 ? -16.027 1.399 2.339 1.00 91.81 91 ALA A O 1
ATOM 734 N N . ILE A 1 92 ? -14.655 0.691 0.710 1.00 91.81 92 ILE A N 1
ATOM 735 C CA . ILE A 1 92 ? -14.776 1.898 -0.120 1.00 91.81 92 ILE A CA 1
ATOM 736 C C . ILE A 1 92 ? -16.210 2.071 -0.624 1.00 91.81 92 ILE A C 1
ATOM 738 O O . ILE A 1 92 ? -16.743 3.178 -0.572 1.00 91.81 92 ILE A O 1
ATOM 742 N N . ASN A 1 93 ? -16.860 1.002 -1.086 1.00 93.56 93 ASN A N 1
ATOM 743 C CA . ASN A 1 93 ? -18.251 1.061 -1.533 1.00 93.56 93 ASN A CA 1
ATOM 744 C C . ASN A 1 93 ? -19.186 1.443 -0.382 1.00 93.56 93 ASN A C 1
ATOM 746 O O . ASN A 1 93 ? -20.026 2.320 -0.549 1.00 93.56 93 ASN A O 1
ATOM 750 N N . ARG A 1 94 ? -18.973 0.885 0.815 1.00 93.06 94 ARG A N 1
ATOM 751 C CA . ARG A 1 94 ? -19.711 1.269 2.025 1.00 93.06 94 ARG A CA 1
ATOM 752 C C . ARG A 1 94 ? -19.527 2.748 2.363 1.00 93.06 94 ARG A C 1
ATOM 754 O O . ARG A 1 94 ? -20.494 3.428 2.684 1.00 93.06 94 ARG A O 1
ATOM 761 N N . ALA A 1 95 ? -18.301 3.254 2.254 1.00 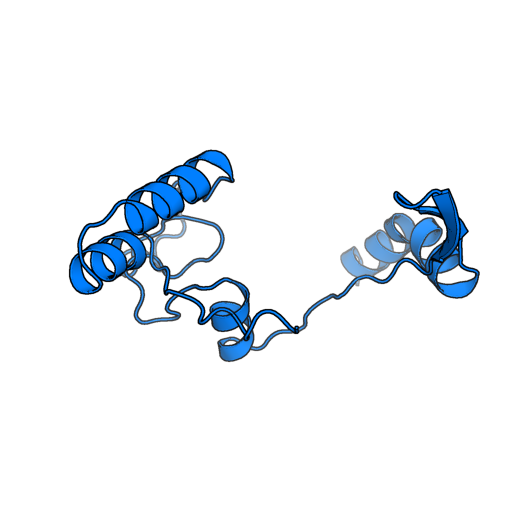92.06 95 ALA A N 1
ATOM 762 C CA . ALA A 1 95 ? -18.002 4.665 2.463 1.00 92.06 95 ALA A CA 1
ATOM 763 C C . ALA A 1 95 ? -18.660 5.561 1.392 1.00 92.06 95 ALA A C 1
ATOM 765 O O . ALA A 1 95 ? -19.109 6.664 1.698 1.00 92.06 95 ALA A O 1
ATOM 766 N N . ARG A 1 96 ? -18.745 5.098 0.136 1.00 91.12 96 ARG A N 1
ATOM 767 C CA . ARG A 1 96 ? -19.418 5.809 -0.967 1.00 91.12 96 ARG A CA 1
ATOM 768 C C . ARG A 1 96 ? -20.935 5.859 -0.796 1.00 91.12 96 ARG A C 1
ATOM 770 O O . ARG A 1 96 ? -21.516 6.895 -1.088 1.00 91.12 96 ARG A O 1
ATOM 777 N N . SER A 1 97 ? -21.540 4.785 -0.295 1.00 92.38 97 SER A N 1
ATOM 778 C CA . SER A 1 97 ? -22.983 4.699 -0.036 1.00 92.38 97 SER A CA 1
ATOM 779 C C . SER A 1 97 ? -23.424 5.402 1.252 1.00 92.38 97 SER A C 1
ATOM 781 O O . SER A 1 97 ? -24.611 5.407 1.567 1.00 92.38 97 SER A O 1
ATOM 783 N N . ALA A 1 98 ? -22.495 5.974 2.026 1.00 91.56 98 ALA A N 1
ATOM 784 C CA . ALA A 1 98 ? -22.839 6.691 3.244 1.00 91.56 98 ALA A CA 1
ATOM 785 C C . ALA A 1 98 ? -23.542 8.029 2.918 1.00 91.56 98 ALA A C 1
ATOM 787 O O . ALA A 1 98 ? -23.058 8.784 2.070 1.00 91.56 98 ALA A O 1
ATOM 788 N N . PRO A 1 99 ? -24.641 8.367 3.617 1.00 87.56 99 PRO A N 1
ATOM 789 C CA . PRO A 1 99 ? -25.495 9.509 3.283 1.00 87.56 99 PRO A CA 1
ATOM 790 C C . PRO A 1 99 ? -24.850 10.870 3.565 1.00 87.56 99 PRO A C 1
ATOM 792 O O . PRO A 1 99 ? -25.224 11.867 2.957 1.00 87.56 99 PRO A O 1
ATOM 795 N N . ASN A 1 100 ? -23.884 10.944 4.483 1.00 90.31 100 ASN A N 1
ATOM 796 C CA . ASN A 1 100 ? -23.218 12.197 4.827 1.00 90.31 100 ASN A CA 1
ATOM 797 C C . ASN A 1 100 ? -21.698 12.034 4.955 1.00 90.31 100 ASN A C 1
ATOM 799 O O . ASN A 1 100 ? -21.159 10.932 5.098 1.00 90.31 100 ASN A O 1
ATOM 803 N N . ALA A 1 101 ? -20.992 13.166 4.884 1.00 87.50 101 ALA A N 1
ATOM 804 C CA . ALA A 1 101 ? -19.534 13.198 4.919 1.00 87.50 101 ALA A CA 1
ATOM 805 C C . ALA A 1 101 ? -18.960 12.619 6.222 1.00 87.50 101 ALA A C 1
ATOM 807 O O . ALA A 1 101 ? -17.941 11.935 6.169 1.00 87.50 101 ALA A O 1
ATOM 808 N N . THR A 1 102 ? -19.632 12.837 7.354 1.00 89.88 102 THR A N 1
ATOM 809 C CA . THR A 1 102 ? -19.216 12.355 8.678 1.00 89.88 102 THR A CA 1
ATOM 810 C C . THR A 1 102 ? -19.280 10.833 8.780 1.00 89.88 102 THR A C 1
ATOM 812 O O . THR A 1 102 ? -18.338 10.199 9.244 1.00 89.88 102 THR A O 1
ATOM 815 N N . GLN A 1 103 ? -20.365 10.220 8.308 1.00 88.94 103 GLN A N 1
ATOM 816 C CA . GLN A 1 103 ? -20.532 8.767 8.306 1.00 88.94 103 GLN A CA 1
ATOM 817 C C . GLN A 1 103 ? -19.579 8.100 7.321 1.00 88.94 103 GLN A C 1
ATOM 819 O O . GLN A 1 103 ? -18.990 7.074 7.649 1.00 88.94 103 GLN A O 1
ATOM 824 N N . ARG A 1 104 ? -19.361 8.710 6.151 1.00 90.81 104 ARG A N 1
ATOM 825 C CA . ARG A 1 104 ? -18.329 8.258 5.213 1.00 90.81 104 ARG A CA 1
ATOM 826 C C . ARG A 1 104 ? -16.955 8.238 5.872 1.00 90.81 104 ARG A C 1
ATOM 828 O O . ARG A 1 104 ? -16.24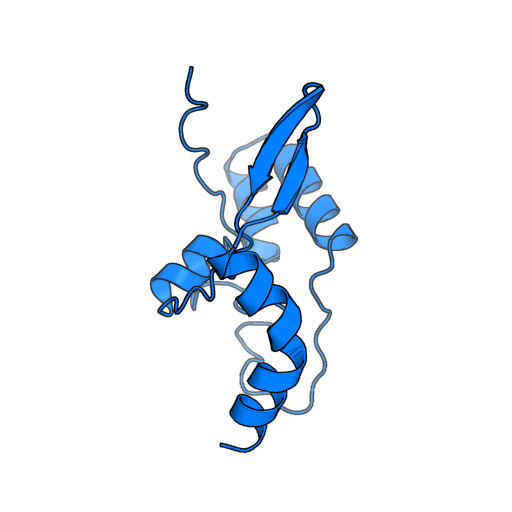1 7.246 5.772 1.00 90.81 104 ARG A O 1
ATOM 835 N N . GLU A 1 105 ? -16.594 9.334 6.531 1.00 90.06 105 GLU A N 1
ATOM 836 C CA . GLU A 1 105 ? -15.308 9.464 7.208 1.00 90.06 105 GLU A CA 1
ATOM 837 C C . GLU A 1 105 ? -15.162 8.434 8.329 1.00 90.06 105 GLU A C 1
ATOM 839 O O . GLU A 1 105 ? -14.121 7.791 8.426 1.00 90.06 105 GLU A O 1
ATOM 844 N N . LYS A 1 106 ? -16.227 8.199 9.103 1.00 91.62 106 LYS A N 1
ATOM 845 C CA . LYS A 1 106 ? -16.263 7.162 10.139 1.00 91.62 106 LYS A CA 1
ATOM 846 C C . LYS A 1 106 ? -15.984 5.772 9.563 1.00 91.62 106 LYS A C 1
ATOM 848 O O . LYS A 1 106 ? -15.119 5.073 10.079 1.00 91.62 106 LYS A O 1
ATOM 853 N N . VAL A 1 107 ? -16.643 5.408 8.458 1.00 92.19 107 VAL A N 1
ATOM 854 C CA . VAL A 1 107 ? -16.396 4.125 7.777 1.00 92.19 107 VAL A CA 1
ATOM 855 C C . VAL A 1 107 ? -14.936 4.012 7.342 1.00 92.19 107 VAL A C 1
ATOM 857 O O . VAL A 1 107 ? -14.332 2.967 7.535 1.00 92.19 107 VAL A O 1
ATOM 860 N N . LEU A 1 108 ? -14.343 5.070 6.785 1.00 91.56 108 LEU A N 1
ATOM 861 C CA . LEU A 1 108 ? -12.933 5.048 6.382 1.00 91.56 108 LEU A CA 1
ATOM 862 C C . LEU A 1 108 ? -11.990 4.953 7.594 1.00 91.56 108 LEU A C 1
ATOM 864 O O . LEU A 1 108 ? -11.038 4.174 7.566 1.00 91.56 108 LEU A O 1
ATOM 868 N N . MET A 1 109 ? -12.273 5.686 8.674 1.00 90.81 109 MET A N 1
ATOM 869 C CA . MET A 1 109 ? -11.509 5.648 9.927 1.00 90.81 109 MET A CA 1
ATOM 870 C C . MET A 1 109 ? -11.493 4.258 10.564 1.00 90.81 109 MET A C 1
ATOM 872 O O . MET A 1 109 ? -10.458 3.857 11.095 1.00 90.81 109 MET A O 1
ATOM 876 N N . ASP A 1 110 ? -12.593 3.511 10.469 1.00 91.50 110 ASP A N 1
ATOM 877 C CA . ASP A 1 110 ? -12.682 2.140 10.982 1.00 91.50 110 ASP A CA 1
ATOM 878 C C . ASP A 1 110 ? -11.755 1.162 10.247 1.00 91.50 110 ASP A C 1
ATOM 880 O O . ASP A 1 110 ? -11.444 0.111 10.788 1.00 91.50 110 ASP A O 1
ATOM 884 N N . PHE A 1 111 ? -11.250 1.515 9.061 1.00 91.62 111 PHE A N 1
ATOM 885 C CA . PHE A 1 111 ? -10.206 0.759 8.356 1.00 91.62 111 PHE A CA 1
ATOM 886 C C . PHE A 1 111 ? -8.839 1.459 8.378 1.00 91.62 111 PHE A C 1
ATOM 888 O O . PHE A 1 111 ? -7.909 1.009 7.713 1.00 91.62 111 PHE A O 1
ATOM 895 N N . GLY A 1 112 ? -8.695 2.557 9.129 1.00 90.56 112 GLY A N 1
ATOM 896 C CA . GLY A 1 112 ? -7.473 3.363 9.165 1.00 90.56 112 GLY A CA 1
ATOM 897 C C . GLY A 1 112 ? -7.216 4.179 7.893 1.00 90.56 112 GLY A C 1
ATOM 898 O O . GLY A 1 112 ? -6.090 4.622 7.671 1.00 90.56 112 GLY A O 1
ATOM 899 N N . LEU A 1 113 ? -8.244 4.385 7.065 1.00 90.75 113 LEU A N 1
ATOM 900 C CA . LEU A 1 113 ? -8.172 5.075 5.780 1.00 90.75 113 LEU A CA 1
ATOM 901 C C . LEU A 1 113 ? -8.641 6.527 5.885 1.00 90.75 113 LEU A C 1
ATOM 903 O O . LEU A 1 113 ? -9.453 6.888 6.746 1.00 90.75 113 LEU A O 1
ATOM 907 N N . HIS A 1 114 ? -8.180 7.363 4.961 1.00 87.56 114 HIS A N 1
ATOM 908 C CA . HIS A 1 114 ? -8.700 8.711 4.763 1.00 8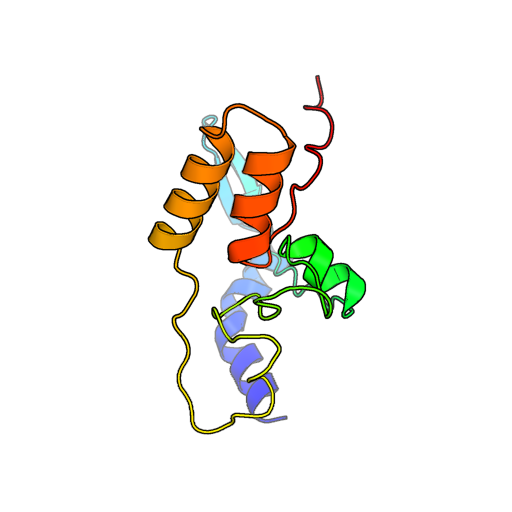7.56 114 HIS A CA 1
ATOM 909 C C . HIS A 1 114 ? -9.189 8.925 3.331 1.00 87.56 114 HIS A C 1
ATOM 911 O O . HIS A 1 114 ? -8.799 8.231 2.390 1.00 87.56 114 HIS A O 1
ATOM 917 N N . LYS A 1 115 ? -10.083 9.899 3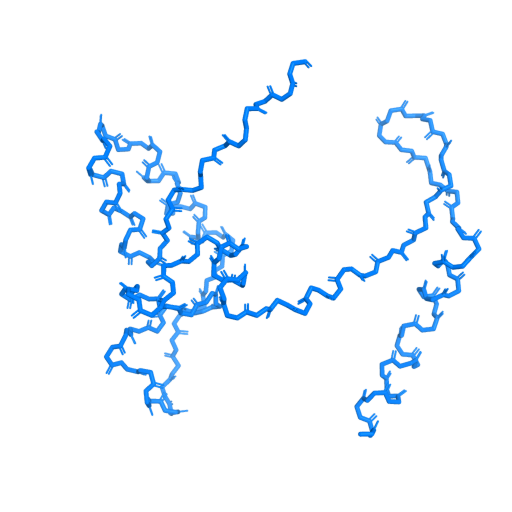.152 1.00 82.19 115 LYS A N 1
ATOM 918 C CA . LYS A 1 115 ? -10.522 10.291 1.816 1.00 82.19 115 LYS A CA 1
ATOM 919 C C . LYS A 1 115 ? -9.399 11.073 1.135 1.00 82.19 115 LYS A C 1
ATOM 921 O O . LYS A 1 115 ? -9.178 12.234 1.470 1.00 82.19 115 LYS A O 1
ATOM 926 N N . ARG A 1 116 ? -8.764 10.493 0.116 1.00 68.25 116 ARG A N 1
ATOM 927 C CA . ARG A 1 116 ? -7.919 11.271 -0.795 1.00 68.25 116 ARG A CA 1
ATOM 928 C C . ARG A 1 116 ? -8.806 12.274 -1.539 1.00 68.25 116 ARG A C 1
ATOM 930 O O . ARG A 1 116 ? -9.840 11.897 -2.104 1.00 68.25 116 ARG A O 1
ATOM 937 N N . ARG A 1 117 ? -8.446 13.562 -1.524 1.00 56.91 117 ARG A N 1
ATOM 938 C CA . ARG A 1 117 ? -9.029 14.519 -2.476 1.00 56.91 117 ARG A CA 1
ATOM 939 C C . ARG A 1 117 ? -8.716 13.967 -3.864 1.00 56.91 117 ARG A C 1
ATOM 941 O O . ARG A 1 117 ? -7.549 13.735 -4.165 1.00 56.91 117 ARG A O 1
ATOM 948 N N . ARG A 1 118 ? -9.739 13.707 -4.686 1.00 49.09 118 ARG A N 1
ATOM 949 C CA . ARG A 1 118 ? -9.481 13.545 -6.118 1.00 49.09 118 ARG A CA 1
ATOM 950 C C . ARG A 1 118 ? -8.791 14.841 -6.534 1.00 49.09 118 ARG A C 1
ATOM 952 O O . ARG A 1 118 ? -9.360 15.908 -6.299 1.00 49.09 118 ARG A O 1
ATOM 959 N N . GLY A 1 119 ? -7.569 14.747 -7.057 1.00 41.00 119 GLY A N 1
ATOM 960 C CA . GLY A 1 119 ? -7.078 15.813 -7.920 1.00 41.00 119 GLY A CA 1
ATOM 961 C C . GLY A 1 119 ? -8.171 16.041 -8.953 1.00 41.00 119 GLY A C 1
ATOM 962 O O . GLY A 1 119 ? -8.774 15.061 -9.402 1.00 41.00 119 GLY A O 1
ATOM 963 N N . SER A 1 120 ? -8.514 17.305 -9.189 1.00 36.75 120 SER A N 1
ATOM 964 C CA . SER A 1 120 ? -9.401 17.708 -10.275 1.00 36.75 120 SER A CA 1
ATOM 965 C C . SER A 1 120 ? -9.160 16.789 -11.464 1.00 36.75 120 SER A C 1
ATOM 967 O O . SER A 1 120 ? -8.016 16.654 -11.898 1.00 36.75 120 SER A O 1
A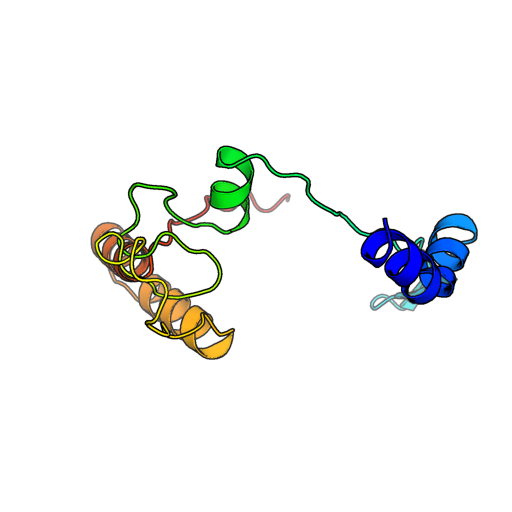TOM 969 N N . GLU A 1 121 ? -10.213 16.104 -11.906 1.00 37.31 121 GLU A N 1
ATOM 970 C CA . GLU A 1 121 ? -10.233 15.466 -13.215 1.00 37.31 121 GLU A CA 1
ATOM 971 C C . GLU A 1 121 ? -9.711 16.538 -14.178 1.00 37.31 121 GLU A C 1
ATOM 973 O O . GLU A 1 121 ? -10.297 17.618 -14.272 1.00 37.31 121 GLU A O 1
ATOM 978 N N . ALA A 1 122 ? -8.506 16.316 -14.711 1.00 32.59 122 ALA A N 1
ATOM 979 C CA . ALA A 1 122 ? -7.936 17.175 -15.729 1.00 32.59 122 ALA A CA 1
ATOM 980 C C . ALA A 1 122 ? -8.940 17.151 -16.880 1.00 32.59 122 ALA A C 1
ATOM 982 O O . ALA A 1 122 ? -9.192 16.085 -17.447 1.00 32.59 122 ALA A O 1
ATOM 983 N N . GLY A 1 123 ? -9.601 18.291 -17.081 1.00 33.22 123 GLY A N 1
ATOM 984 C CA . GLY A 1 123 ? -10.415 18.549 -18.260 1.00 33.22 123 GLY A CA 1
ATOM 985 C C . GLY A 1 123 ? -9.551 18.630 -19.503 1.00 33.22 123 GLY A C 1
ATOM 986 O O . GLY A 1 123 ? -8.350 18.963 -19.362 1.00 33.22 123 GLY A O 1
#

Mean predicted aligned error: 11.55 Å

pLDDT: mean 82.33, std 14.43, range [32.59, 94.88]

InterPro domains:
  IPR041078 Plavaka transposase [PF18759] (2-113)

Foldseek 3Di:
DVVVVVVCVVCVVLVVCLVVFDFDQDPVRDTDGDRDDDCPPPDDQVRVCLVLQFQDLVACQRDSFFRDGSVCPVPPPDDGHTDDPVNVVVLQVCLVPDPDPVVSQVSQSSSRGDDDDPDPPPD

Solvent-accessible surface area (backbone atoms only — not comparable to full-atom values): 7360 Å² total; per-residue (Å²): 108,73,71,60,58,52,48,52,66,74,39,44,71,50,53,52,33,37,75,71,37,41,84,41,77,40,100,82,77,47,77,40,75,46,55,63,73,81,84,78,76,84,54,52,75,71,52,43,22,61,76,66,34,32,44,39,97,78,15,55,15,40,50,86,58,30,61,40,43,60,93,47,73,84,51,85,85,66,87,52,60,64,68,41,74,69,60,52,50,52,52,51,50,53,28,68,70,35,93,43,72,68,58,18,50,50,52,30,38,78,62,4,33,52,87,74,77,75,70,75,79,81,125